Protein AF-A0AAD9B2C0-F1 (afdb_monomer)

Mean predicted aligned error: 10.92 Å

Radius of gyration: 16.14 Å; Cα contacts (8 Å, |Δi|>4): 119; chains: 1; bounding box: 35×48×35 Å

InterPro domains:
  IPR019333 Integrator complex subunit 3, N-terminal [PF10189] (59-115)
  IPR045334 Integrator complex subunit 3 [PTHR13587] (10-115)

Organism: Dissostichus eleginoides (NCBI:txid100907)

pLDDT: mean 71.98, std 19.58, range [27.31, 96.25]

Nearest PDB structures (foldseek):
  4owx-assembly1_A  TM=7.710E-01  e=1.951E-11  Homo sapiens

Sequence (148 aa):
MEAKEGKKGRLLLGSQLDAKDELEERLERCVGIVQALTNGLSEREANDALTANVCKGQQQHEEVCLGLFSLLLTEPAQAQRCYRDLTLLSRDGMSIILLKINQILMEKFLKLQTPPNPAGVAGEGAGGDISSKNLWLSENVLEILLDQ

Solvent-accessible surface area (backbone atoms only — not comparable to full-atom values): 8804 Å² total; per-residue (Å²): 134,84,79,78,81,69,86,75,64,81,59,44,65,73,57,101,82,53,77,81,52,68,65,57,58,50,33,54,52,16,33,52,52,45,44,72,57,32,67,96,48,53,76,65,56,22,49,52,43,49,55,59,44,38,71,74,37,71,67,45,33,51,37,43,49,44,6,32,50,44,40,37,74,65,35,74,93,46,18,70,59,28,49,55,53,40,68,72,66,47,84,66,81,48,49,72,57,54,54,48,51,51,48,39,60,74,76,38,53,91,36,47,49,59,77,83,62,91,69,86,67,92,70,82,76,99,68,73,52,70,65,59,44,48,48,54,47,42,61,66,47,42,60,68,66,69,76,113

Structure (mmCIF, N/CA/C/O backbone):
data_AF-A0AAD9B2C0-F1
#
_entry.id   AF-A0AAD9B2C0-F1
#
loop_
_atom_site.group_PDB
_atom_site.id
_atom_site.type_symbol
_atom_site.label_atom_id
_atom_site.label_alt_id
_atom_site.label_comp_id
_atom_site.label_asym_id
_atom_site.label_entity_id
_atom_site.label_seq_id
_atom_site.pdbx_PDB_ins_code
_atom_site.Cartn_x
_atom_site.Cartn_y
_atom_site.Cartn_z
_atom_site.occupancy
_atom_site.B_iso_or_equiv
_atom_site.auth_seq_id
_atom_site.auth_comp_id
_atom_site.auth_asym_id
_atom_site.auth_atom_id
_atom_site.pdbx_PDB_model_num
ATOM 1 N N . MET A 1 1 ? -8.082 -36.362 9.860 1.00 31.03 1 MET A N 1
ATOM 2 C CA . MET A 1 1 ? -7.141 -35.250 10.106 1.00 31.03 1 MET A CA 1
ATOM 3 C C . MET A 1 1 ? -7.316 -34.288 8.949 1.00 31.03 1 MET A C 1
ATOM 5 O O . MET A 1 1 ? -6.814 -34.557 7.869 1.00 31.03 1 MET A O 1
ATOM 9 N N . GLU A 1 2 ? -8.146 -33.265 9.126 1.00 27.31 2 GLU A N 1
ATOM 10 C CA . GLU A 1 2 ? -8.367 -32.237 8.104 1.00 27.31 2 GLU A CA 1
ATOM 11 C C . GLU A 1 2 ? -7.162 -31.292 8.110 1.00 27.31 2 GLU A C 1
ATOM 13 O O . GLU A 1 2 ? -6.868 -30.648 9.120 1.00 27.31 2 GLU A O 1
ATOM 18 N N . ALA A 1 3 ? -6.417 -31.265 7.006 1.00 30.45 3 ALA A N 1
ATOM 19 C CA . ALA A 1 3 ? -5.362 -30.287 6.797 1.00 30.45 3 ALA A CA 1
ATOM 20 C C . ALA A 1 3 ? -6.026 -28.918 6.610 1.00 30.45 3 ALA A C 1
ATOM 22 O O . ALA A 1 3 ? -6.771 -28.709 5.656 1.00 30.45 3 ALA A O 1
ATOM 23 N N . LYS A 1 4 ? -5.787 -27.992 7.545 1.00 29.84 4 LYS A N 1
ATOM 24 C CA . LYS A 1 4 ? -6.166 -26.586 7.379 1.00 29.84 4 LYS A CA 1
ATOM 25 C C . LYS A 1 4 ? -5.432 -26.046 6.152 1.00 29.84 4 LYS A C 1
ATOM 27 O O . LYS A 1 4 ? -4.217 -25.881 6.213 1.00 29.84 4 LYS A O 1
ATOM 32 N N . GLU A 1 5 ? -6.159 -25.766 5.072 1.00 34.19 5 GLU A N 1
ATOM 33 C CA . GLU A 1 5 ? -5.654 -24.966 3.955 1.00 34.19 5 GLU A CA 1
ATOM 34 C C . GLU A 1 5 ? -5.125 -23.639 4.513 1.00 34.19 5 GLU A C 1
ATOM 36 O O . GLU A 1 5 ? -5.879 -22.768 4.958 1.00 34.19 5 GLU A O 1
ATOM 41 N N . GLY A 1 6 ? -3.800 -2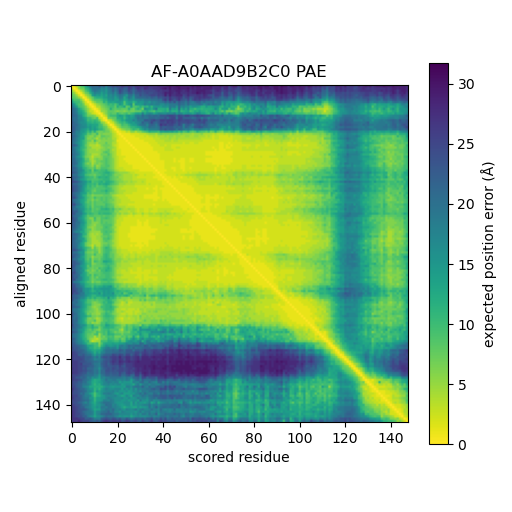3.505 4.569 1.00 39.12 6 GLY A N 1
ATOM 42 C CA . GLY A 1 6 ? -3.161 -22.231 4.854 1.00 39.12 6 GLY A CA 1
ATOM 43 C C . GLY A 1 6 ? -3.528 -21.258 3.741 1.00 39.12 6 GLY A C 1
ATOM 44 O O . GLY A 1 6 ? -3.402 -21.605 2.568 1.00 39.12 6 GLY A O 1
ATOM 45 N N . LYS A 1 7 ? -4.000 -20.056 4.101 1.00 44.72 7 LYS A N 1
ATOM 46 C CA . LYS A 1 7 ? -4.209 -18.959 3.144 1.00 44.72 7 LYS A CA 1
ATOM 47 C C . LYS A 1 7 ? -2.972 -18.849 2.252 1.00 44.72 7 LYS A C 1
ATOM 49 O O . LYS A 1 7 ? -1.890 -18.540 2.745 1.00 44.72 7 LYS A O 1
ATOM 54 N N . LYS A 1 8 ? -3.145 -19.150 0.966 1.00 55.53 8 LYS A N 1
ATOM 55 C CA . LYS A 1 8 ? -2.116 -18.967 -0.051 1.00 55.53 8 LYS A CA 1
ATOM 56 C C . LYS A 1 8 ? -1.912 -17.463 -0.220 1.00 55.53 8 LYS A C 1
ATOM 58 O O . LYS A 1 8 ? -2.885 -16.760 -0.500 1.00 55.53 8 LYS A O 1
ATOM 63 N N . GLY A 1 9 ? -0.686 -16.996 -0.003 1.00 57.78 9 GLY A N 1
ATOM 64 C CA . GLY A 1 9 ? -0.322 -15.595 -0.192 1.00 57.78 9 GLY A CA 1
ATOM 65 C C . GLY A 1 9 ? -0.594 -15.131 -1.622 1.00 57.78 9 GLY A C 1
ATOM 66 O O . GLY A 1 9 ? -0.685 -15.956 -2.536 1.00 57.78 9 GLY A O 1
ATOM 67 N N . ARG A 1 10 ? -0.808 -13.827 -1.823 1.00 66.94 10 ARG A N 1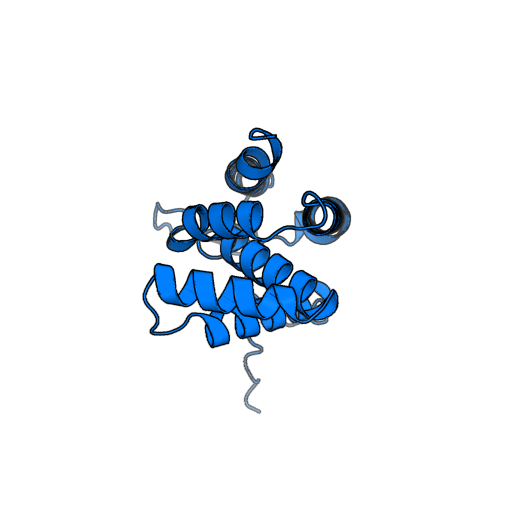
ATOM 68 C CA . ARG A 1 10 ? -1.117 -13.257 -3.153 1.00 66.94 10 ARG A CA 1
ATOM 69 C C . ARG A 1 10 ? 0.122 -12.819 -3.929 1.00 66.94 10 ARG A C 1
ATOM 71 O O . ARG A 1 10 ? 0.045 -12.696 -5.145 1.00 66.94 10 ARG A O 1
ATOM 78 N N . LEU A 1 11 ? 1.243 -12.582 -3.246 1.00 61.66 11 LEU A N 1
ATOM 79 C CA . LEU A 1 11 ? 2.436 -11.992 -3.854 1.00 61.66 11 LEU A CA 1
ATOM 80 C C . LEU A 1 11 ? 3.504 -13.049 -4.159 1.00 61.66 11 LEU A C 1
ATOM 82 O O . LEU A 1 11 ? 4.173 -12.972 -5.190 1.00 61.66 11 LEU A O 1
ATOM 86 N N . LEU A 1 12 ? 3.653 -14.056 -3.295 1.00 64.81 12 LEU A N 1
ATOM 87 C CA . LEU A 1 12 ? 4.668 -15.100 -3.399 1.00 64.81 12 LEU A CA 1
ATOM 88 C C . LEU A 1 12 ? 4.046 -16.481 -3.657 1.00 64.81 12 LEU A C 1
ATOM 90 O O . LEU A 1 12 ? 2.995 -16.853 -3.139 1.00 64.81 12 LEU A O 1
ATOM 94 N N . LEU A 1 13 ? 4.708 -17.274 -4.494 1.00 62.31 13 LEU A N 1
ATOM 95 C CA . LEU A 1 13 ? 4.490 -18.703 -4.657 1.00 62.31 13 LEU A CA 1
ATOM 96 C C . LEU A 1 13 ? 4.975 -19.394 -3.380 1.00 62.31 13 LEU A C 1
ATOM 98 O O . LEU A 1 13 ? 6.174 -19.599 -3.194 1.00 62.31 13 LEU A O 1
ATOM 102 N N . GLY A 1 14 ? 4.040 -19.748 -2.504 1.00 53.47 14 GLY A N 1
ATOM 103 C CA . GLY A 1 14 ? 4.298 -20.643 -1.380 1.00 53.47 14 GLY A CA 1
ATOM 104 C C . GLY A 1 14 ? 3.967 -22.089 -1.743 1.00 53.47 14 GLY A C 1
ATOM 105 O O . GLY A 1 14 ? 2.880 -22.368 -2.259 1.00 53.47 14 GLY A O 1
ATOM 106 N N . SER A 1 15 ? 4.877 -23.023 -1.459 1.00 45.88 15 SER A N 1
ATOM 107 C CA . SER A 1 15 ? 4.506 -24.429 -1.278 1.00 45.88 15 SER A CA 1
ATOM 108 C C . SER A 1 15 ? 3.935 -24.620 0.135 1.00 45.88 15 SER A C 1
ATOM 110 O O . SER A 1 15 ? 4.253 -23.846 1.035 1.00 45.88 15 SER A O 1
ATOM 112 N N . GLN A 1 16 ? 3.120 -25.655 0.384 1.00 45.66 16 GLN A N 1
ATOM 113 C CA . GLN A 1 16 ? 2.610 -25.940 1.744 1.00 45.66 16 GLN A CA 1
ATOM 114 C C . GLN A 1 16 ? 3.729 -26.237 2.775 1.00 45.66 16 GLN A C 1
ATOM 116 O O . GLN A 1 16 ? 3.447 -26.356 3.964 1.00 45.66 16 GLN A O 1
ATOM 121 N N . LEU A 1 17 ? 4.983 -26.369 2.318 1.00 42.94 17 LEU A N 1
ATOM 122 C CA . LEU A 1 17 ? 6.186 -26.644 3.106 1.00 42.94 17 LEU A CA 1
ATOM 123 C C . LEU A 1 17 ? 7.071 -25.406 3.338 1.00 42.94 17 LEU A C 1
ATOM 125 O O . LEU A 1 17 ? 7.997 -25.483 4.143 1.00 42.94 17 LEU A O 1
ATOM 129 N N . ASP A 1 18 ? 6.823 -24.282 2.659 1.00 54.06 18 ASP A N 1
ATOM 130 C CA . ASP A 1 18 ? 7.577 -23.052 2.902 1.00 54.06 18 ASP A CA 1
ATOM 131 C C . ASP A 1 18 ? 7.133 -22.423 4.233 1.00 54.06 18 ASP A C 1
ATOM 133 O O . ASP A 1 18 ? 5.939 -22.268 4.501 1.00 54.06 18 ASP A O 1
ATOM 137 N N . ALA A 1 19 ? 8.096 -22.025 5.072 1.00 54.66 19 ALA A N 1
ATOM 138 C CA . ALA A 1 19 ? 7.806 -21.136 6.192 1.00 54.66 19 ALA A CA 1
ATOM 139 C C . ALA A 1 19 ? 7.133 -19.869 5.645 1.00 54.66 19 ALA A C 1
ATOM 141 O O . ALA A 1 19 ? 7.597 -19.311 4.646 1.00 54.66 19 ALA A O 1
ATOM 142 N N . LYS A 1 20 ? 6.036 -19.437 6.277 1.00 61.38 20 LYS A N 1
ATOM 143 C CA . LYS A 1 20 ? 5.334 -18.221 5.862 1.00 61.38 20 LYS A CA 1
ATOM 144 C C . LYS A 1 20 ? 6.308 -17.050 5.815 1.00 61.38 20 LYS A C 1
ATOM 146 O O . LYS A 1 20 ? 7.058 -16.817 6.761 1.00 61.38 20 LYS A O 1
ATOM 151 N N . ASP A 1 21 ? 6.300 -16.349 4.691 1.00 76.06 21 ASP A N 1
ATOM 152 C CA . ASP A 1 21 ? 7.237 -15.273 4.434 1.00 76.06 21 ASP A CA 1
ATOM 153 C C . ASP A 1 21 ? 6.857 -14.045 5.270 1.00 76.06 21 ASP A C 1
ATOM 155 O O . ASP A 1 21 ? 5.771 -13.489 5.110 1.00 76.06 21 ASP A O 1
ATOM 159 N N . GLU A 1 22 ? 7.742 -13.622 6.177 1.00 80.50 22 GLU A N 1
ATOM 160 C CA . GLU A 1 22 ? 7.492 -12.485 7.073 1.00 80.50 22 GLU A CA 1
ATOM 161 C C . GLU A 1 22 ? 7.176 -11.203 6.291 1.00 80.50 22 GLU A C 1
ATOM 163 O O . GLU A 1 22 ? 6.355 -10.384 6.722 1.00 80.50 22 GLU A O 1
ATOM 168 N N . LEU A 1 23 ? 7.787 -11.039 5.110 1.00 79.38 23 LEU A N 1
ATOM 169 C CA . LEU A 1 23 ? 7.502 -9.901 4.258 1.00 79.38 23 LEU A CA 1
ATOM 170 C C . LEU A 1 23 ? 6.084 -9.979 3.684 1.00 79.38 23 LEU A C 1
ATOM 172 O O . LEU A 1 23 ? 5.367 -8.978 3.701 1.00 79.38 23 LEU A O 1
ATOM 176 N N . GLU A 1 24 ? 5.667 -11.149 3.208 1.00 80.06 24 GLU A N 1
ATOM 177 C CA . GLU A 1 24 ? 4.318 -11.342 2.676 1.00 80.06 24 GLU A CA 1
ATOM 178 C C . GLU A 1 24 ? 3.254 -11.130 3.758 1.00 80.06 24 GLU A C 1
ATOM 180 O O . GLU A 1 24 ? 2.326 -10.353 3.548 1.00 80.06 24 GLU A O 1
ATOM 185 N N . GLU A 1 25 ? 3.427 -11.702 4.954 1.00 85.06 25 GLU A N 1
ATOM 186 C CA . GLU A 1 25 ? 2.494 -11.484 6.068 1.00 85.06 25 GLU A CA 1
ATOM 187 C C . GLU A 1 25 ? 2.408 -10.008 6.472 1.00 85.06 25 GLU A C 1
ATOM 189 O O . GLU A 1 25 ? 1.348 -9.504 6.862 1.00 85.06 25 GLU A O 1
ATOM 194 N N . ARG A 1 26 ? 3.528 -9.284 6.400 1.00 87.75 26 ARG A N 1
ATOM 195 C CA . ARG A 1 26 ? 3.542 -7.846 6.655 1.00 87.75 26 ARG A CA 1
ATOM 196 C C . ARG A 1 26 ? 2.768 -7.081 5.584 1.00 87.75 26 ARG A C 1
ATOM 198 O O . ARG A 1 26 ? 1.972 -6.213 5.940 1.00 87.75 26 ARG A O 1
ATOM 205 N N . LEU A 1 27 ? 2.971 -7.398 4.307 1.00 85.44 27 LEU A N 1
ATOM 206 C CA . LEU A 1 27 ? 2.259 -6.759 3.199 1.00 85.44 27 LEU A CA 1
ATOM 207 C C . LEU A 1 27 ? 0.757 -7.061 3.249 1.00 85.44 27 LEU A C 1
ATOM 209 O O . LEU A 1 27 ? -0.041 -6.139 3.116 1.00 85.44 27 LEU A O 1
ATOM 213 N N . GLU A 1 28 ? 0.353 -8.300 3.540 1.00 87.44 28 GLU A N 1
ATOM 214 C CA . GLU A 1 28 ? -1.060 -8.668 3.715 1.00 87.44 28 GLU A CA 1
ATOM 215 C C . GLU A 1 28 ? -1.728 -7.894 4.857 1.00 87.44 28 GLU A C 1
ATOM 217 O O . GLU A 1 28 ? -2.855 -7.414 4.710 1.00 87.44 28 GLU A O 1
ATOM 222 N N . ARG A 1 29 ? -1.029 -7.710 5.985 1.00 92.88 29 ARG A N 1
ATOM 223 C CA . ARG A 1 29 ? -1.525 -6.862 7.081 1.00 92.88 29 ARG A CA 1
ATOM 224 C C . ARG A 1 29 ? -1.719 -5.414 6.635 1.00 92.88 29 ARG A C 1
ATOM 226 O O . ARG A 1 29 ? -2.750 -4.824 6.948 1.00 92.88 29 ARG A O 1
ATOM 233 N N . CYS A 1 30 ? -0.769 -4.860 5.883 1.00 94.12 30 CYS A N 1
ATOM 234 C CA . CYS A 1 30 ? -0.857 -3.492 5.366 1.00 94.12 30 CYS A CA 1
ATOM 235 C C . CYS A 1 30 ? -2.019 -3.330 4.369 1.00 94.12 30 CYS A C 1
ATOM 237 O O . CYS A 1 30 ? -2.755 -2.346 4.435 1.00 94.12 30 CYS A O 1
ATOM 239 N N . VAL A 1 31 ? -2.260 -4.326 3.508 1.00 92.31 31 VAL A N 1
ATOM 240 C CA . VAL A 1 31 ? -3.448 -4.366 2.636 1.00 92.31 31 VAL A CA 1
ATOM 241 C C . VAL A 1 31 ? -4.731 -4.356 3.461 1.00 92.31 31 VAL A C 1
ATOM 243 O O . VAL A 1 31 ? -5.640 -3.587 3.159 1.00 92.31 31 VAL A O 1
ATOM 246 N N . GLY A 1 32 ? -4.797 -5.156 4.531 1.00 93.31 32 GLY A N 1
ATOM 247 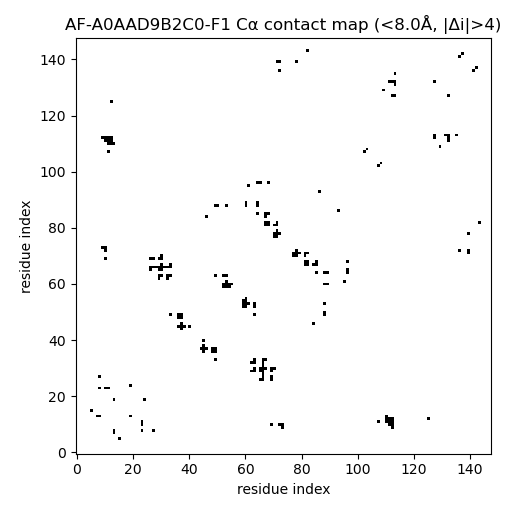C CA . GLY A 1 32 ? -5.947 -5.174 5.436 1.00 93.31 32 GLY A CA 1
ATOM 248 C C . GLY A 1 32 ? -6.247 -3.803 6.051 1.00 93.31 32 GLY A C 1
ATOM 249 O O . GLY A 1 32 ? -7.411 -3.421 6.148 1.00 93.31 32 GLY A O 1
ATOM 250 N N . ILE A 1 33 ? -5.211 -3.033 6.401 1.00 95.94 33 ILE A N 1
ATOM 251 C CA . ILE A 1 33 ? -5.352 -1.658 6.904 1.00 95.94 33 ILE A CA 1
ATOM 252 C C . ILE A 1 33 ? -5.930 -0.739 5.821 1.00 95.94 33 ILE A C 1
ATOM 254 O O . ILE A 1 33 ? -6.908 -0.036 6.072 1.00 95.94 33 ILE A O 1
ATOM 258 N N . VAL A 1 34 ? -5.371 -0.762 4.608 1.00 95.75 34 VAL A N 1
ATOM 259 C CA . VAL A 1 34 ? -5.851 0.078 3.496 1.00 95.75 34 VAL A CA 1
ATOM 260 C C . VAL A 1 34 ? -7.293 -0.270 3.120 1.00 95.75 34 VAL A C 1
ATOM 262 O O . VAL A 1 34 ? -8.117 0.625 2.946 1.00 95.75 34 VAL A O 1
ATOM 265 N N . GLN A 1 35 ? -7.644 -1.554 3.060 1.00 94.25 35 GLN A N 1
ATOM 266 C CA . GLN A 1 35 ? -9.016 -1.993 2.797 1.00 94.25 35 GLN A CA 1
ATOM 267 C C . GLN A 1 35 ? -9.973 -1.562 3.913 1.00 94.25 35 GLN A C 1
ATOM 269 O O . GLN A 1 35 ? -11.064 -1.081 3.626 1.00 94.25 35 GLN A O 1
ATOM 274 N N . ALA A 1 36 ? -9.567 -1.653 5.182 1.00 95.81 36 ALA A N 1
ATOM 275 C CA . ALA A 1 36 ? -10.386 -1.182 6.299 1.00 95.81 36 ALA A CA 1
ATOM 276 C C . ALA A 1 36 ? -10.662 0.332 6.241 1.00 95.81 36 ALA A C 1
ATOM 278 O O . ALA A 1 36 ? -11.728 0.771 6.663 1.00 95.81 36 ALA A O 1
ATOM 279 N N . LEU A 1 37 ? -9.726 1.120 5.702 1.00 95.25 37 LEU A N 1
ATOM 280 C CA . LEU A 1 37 ? -9.878 2.568 5.536 1.00 95.25 37 LEU A CA 1
ATOM 281 C C . LEU A 1 37 ? -10.705 2.968 4.310 1.00 95.25 37 LEU A C 1
ATOM 283 O O . LEU A 1 37 ? -11.169 4.100 4.258 1.00 95.25 37 LEU A O 1
ATOM 287 N N . THR A 1 38 ? -10.851 2.089 3.316 1.00 94.75 38 THR A N 1
ATOM 288 C CA . THR A 1 38 ? -11.377 2.465 1.990 1.00 94.75 38 THR A CA 1
ATOM 289 C C . THR A 1 38 ? -12.614 1.682 1.553 1.00 94.75 38 THR A C 1
ATOM 291 O O . THR A 1 38 ? -13.322 2.122 0.649 1.00 94.75 38 THR A O 1
ATOM 294 N N . ASN A 1 39 ? -12.916 0.545 2.186 1.00 93.38 39 ASN A N 1
ATOM 295 C CA . ASN A 1 39 ? -14.047 -0.300 1.813 1.00 93.38 39 ASN A CA 1
ATOM 296 C C . ASN A 1 39 ? -15.386 0.430 1.968 1.00 93.38 39 ASN A C 1
ATOM 298 O O . ASN A 1 39 ? -15.715 0.943 3.035 1.00 93.38 39 ASN A O 1
ATOM 302 N N . GLY A 1 40 ? -16.190 0.404 0.903 1.00 91.44 40 GLY A N 1
ATOM 303 C CA . GLY A 1 40 ? -17.527 1.004 0.884 1.00 91.44 40 GLY A CA 1
ATOM 304 C C . GLY A 1 40 ? -17.541 2.531 0.786 1.00 91.44 40 GLY A C 1
ATOM 305 O O . GLY A 1 40 ? -18.622 3.113 0.804 1.00 91.44 40 GLY A O 1
ATOM 306 N N . LEU A 1 41 ? -16.374 3.167 0.663 1.00 94.12 41 LEU A N 1
ATOM 30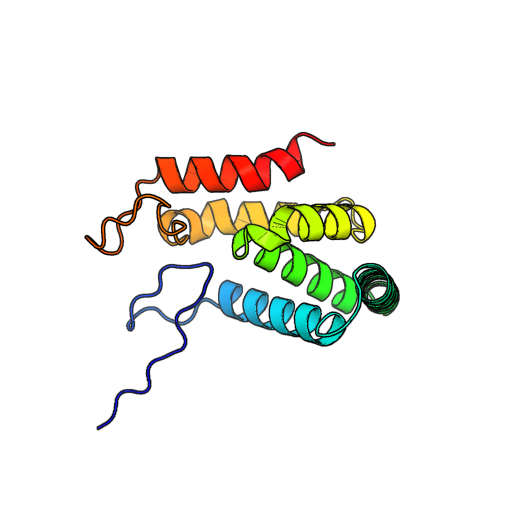7 C CA . LEU A 1 41 ? -16.246 4.605 0.464 1.00 94.12 41 LEU A CA 1
ATOM 308 C C . LEU A 1 41 ? -16.166 4.951 -1.023 1.00 94.12 41 LEU A C 1
ATOM 310 O O . LEU A 1 41 ? -15.699 4.158 -1.845 1.00 94.12 41 LEU A O 1
ATOM 314 N N . SER A 1 42 ? -16.579 6.169 -1.369 1.00 93.50 42 SER A N 1
ATOM 315 C CA . SER A 1 42 ? -16.250 6.744 -2.672 1.00 93.50 42 SER A CA 1
ATOM 316 C C . SER A 1 42 ? -14.741 6.981 -2.804 1.00 93.50 42 SER A C 1
ATOM 318 O O . SER A 1 42 ? -14.009 7.040 -1.816 1.00 93.50 42 SER A O 1
ATOM 320 N N . GLU A 1 43 ? -14.258 7.170 -4.034 1.00 86.81 43 GLU A N 1
ATOM 321 C CA . GLU A 1 43 ? -12.837 7.432 -4.297 1.00 86.81 43 GLU A CA 1
ATOM 322 C C . GLU A 1 43 ? -12.307 8.636 -3.504 1.00 86.81 43 GLU A C 1
ATOM 324 O O . GLU A 1 43 ? -11.208 8.582 -2.950 1.00 86.81 43 GLU A O 1
ATOM 329 N N . ARG A 1 44 ? -13.118 9.695 -3.408 1.00 90.00 44 ARG A N 1
ATOM 330 C CA . ARG A 1 44 ? -12.775 10.906 -2.665 1.00 90.00 44 ARG A CA 1
ATOM 331 C C . ARG A 1 44 ? -12.697 10.645 -1.164 1.00 90.00 44 ARG A C 1
ATOM 333 O O . ARG A 1 44 ? -11.696 10.983 -0.549 1.00 90.00 44 ARG A O 1
ATOM 340 N N . GLU A 1 45 ? -13.716 10.012 -0.589 1.00 94.81 45 GLU A N 1
ATOM 341 C CA . GLU A 1 45 ? -13.748 9.701 0.848 1.00 94.81 45 GLU A CA 1
ATOM 342 C C . GLU A 1 45 ? -12.615 8.753 1.248 1.00 94.81 45 GLU A C 1
ATOM 344 O O . GLU A 1 45 ? -11.996 8.925 2.294 1.00 94.81 45 GLU A O 1
ATOM 349 N N . ALA A 1 46 ? -12.306 7.777 0.394 1.00 93.25 46 ALA A N 1
ATOM 350 C CA . ALA A 1 46 ? -11.183 6.878 0.590 1.00 93.25 46 ALA A CA 1
ATOM 351 C C . ALA A 1 46 ? -9.841 7.629 0.566 1.00 93.25 46 ALA A C 1
ATOM 353 O O . ALA A 1 46 ? -8.987 7.374 1.412 1.00 93.25 46 ALA A O 1
ATOM 354 N N . ASN A 1 47 ? -9.653 8.569 -0.367 1.00 91.44 47 ASN A N 1
ATOM 355 C CA . ASN A 1 47 ? -8.445 9.392 -0.426 1.00 91.44 47 ASN A CA 1
ATOM 356 C C . ASN A 1 47 ? -8.315 10.309 0.805 1.00 91.44 47 ASN A C 1
ATOM 358 O O . ASN A 1 47 ? -7.244 10.365 1.416 1.00 91.44 47 ASN A O 1
ATOM 362 N N . ASP A 1 48 ? -9.410 10.943 1.232 1.00 94.50 48 ASP A N 1
ATOM 363 C CA . ASP A 1 48 ? -9.452 11.769 2.444 1.00 94.50 48 ASP A CA 1
ATOM 364 C C . ASP A 1 48 ? -9.117 10.932 3.696 1.00 94.50 48 ASP A C 1
ATOM 366 O O . ASP A 1 48 ? -8.314 11.348 4.536 1.00 94.50 48 ASP A O 1
ATOM 370 N N . ALA A 1 49 ? -9.663 9.714 3.803 1.00 96.25 49 ALA A N 1
ATOM 371 C CA . ALA A 1 49 ? -9.393 8.792 4.906 1.00 96.25 49 ALA A CA 1
ATOM 372 C C . ALA A 1 49 ? -7.927 8.328 4.945 1.00 96.25 49 ALA A C 1
ATOM 374 O O . ALA A 1 49 ? -7.312 8.308 6.017 1.00 96.25 49 ALA A O 1
ATOM 375 N N . LEU A 1 50 ? -7.344 7.988 3.790 1.00 95.19 50 LEU A N 1
ATOM 376 C CA . LEU A 1 50 ? -5.931 7.615 3.687 1.00 95.19 50 LEU A CA 1
ATOM 377 C C . LEU A 1 50 ? -5.026 8.796 4.054 1.00 95.19 50 LEU A C 1
ATOM 379 O O . LEU A 1 50 ? -4.130 8.636 4.885 1.00 95.19 50 LEU A O 1
ATOM 383 N N . THR A 1 51 ? -5.312 9.988 3.524 1.00 93.69 51 THR A N 1
ATOM 384 C CA . THR A 1 51 ? -4.588 11.231 3.833 1.00 93.69 51 THR A CA 1
ATOM 385 C C . THR A 1 51 ? -4.623 11.537 5.329 1.00 93.69 51 THR A C 1
ATOM 387 O O . THR A 1 51 ? -3.590 11.795 5.952 1.00 93.69 51 THR A O 1
ATOM 390 N N . ALA A 1 52 ? -5.800 11.443 5.949 1.00 95.56 52 ALA A N 1
ATOM 391 C CA . ALA A 1 52 ? -5.947 11.633 7.385 1.00 95.56 52 ALA A CA 1
ATOM 392 C C . ALA A 1 52 ? -5.159 10.586 8.190 1.00 95.56 52 ALA A C 1
ATOM 394 O O . ALA A 1 52 ? -4.608 10.905 9.246 1.00 95.56 52 ALA A O 1
ATOM 395 N N . ASN A 1 53 ? -5.077 9.340 7.711 1.00 95.50 53 ASN A N 1
ATOM 396 C CA . ASN A 1 53 ? -4.352 8.284 8.408 1.00 95.50 53 ASN A CA 1
ATOM 397 C C . ASN A 1 53 ? -2.831 8.466 8.338 1.00 95.50 53 ASN A C 1
ATOM 399 O O . ASN A 1 53 ? -2.171 8.350 9.370 1.00 95.50 53 ASN A O 1
ATOM 403 N N . VAL A 1 54 ? -2.275 8.826 7.175 1.00 93.81 54 VAL A N 1
ATOM 404 C CA . VAL A 1 54 ? -0.826 9.072 7.035 1.00 93.81 54 VAL A CA 1
ATOM 405 C C . VAL A 1 54 ? -0.350 10.280 7.849 1.00 93.81 54 VAL A C 1
ATOM 407 O O . VAL A 1 54 ? 0.821 10.368 8.209 1.00 93.81 54 VAL A O 1
ATOM 410 N N . CYS A 1 55 ? -1.250 11.205 8.203 1.00 93.19 55 CYS A N 1
ATOM 411 C CA . CYS A 1 55 ? -0.953 12.317 9.108 1.00 93.19 55 CYS A CA 1
ATOM 412 C C . CYS A 1 55 ? -0.707 11.899 10.565 1.00 93.19 55 CYS A C 1
ATOM 414 O O . CYS A 1 55 ? -0.154 12.701 11.314 1.00 93.19 55 CYS A O 1
ATOM 416 N N . LYS A 1 56 ? -1.101 10.689 10.985 1.00 94.69 56 LYS A N 1
ATOM 417 C CA . LYS A 1 56 ? -1.030 10.268 12.397 1.00 94.69 56 LYS A CA 1
ATOM 418 C C . LYS A 1 56 ? 0.381 9.916 12.871 1.00 94.69 56 LYS A C 1
ATOM 420 O O . LYS A 1 56 ? 0.624 9.937 14.074 1.00 94.69 56 LYS A O 1
ATOM 425 N N . GLY A 1 57 ? 1.302 9.621 11.955 1.00 92.75 57 GLY A N 1
ATOM 426 C CA . GLY A 1 57 ? 2.683 9.295 12.297 1.00 92.75 57 GLY A CA 1
ATOM 427 C C . GLY A 1 57 ? 3.391 8.468 11.231 1.00 92.75 57 GLY A C 1
ATOM 428 O O . GLY A 1 57 ? 2.783 8.007 10.264 1.00 92.75 57 GLY A O 1
ATOM 429 N N . GLN A 1 58 ? 4.695 8.265 11.435 1.00 91.44 58 GLN A N 1
ATOM 430 C CA . GLN A 1 58 ? 5.555 7.544 10.493 1.00 91.44 58 GLN A CA 1
ATOM 431 C C . GLN A 1 58 ? 5.114 6.089 10.293 1.00 91.44 58 GLN A C 1
ATOM 433 O O . GLN A 1 58 ? 5.134 5.590 9.174 1.00 91.44 58 GLN A O 1
ATOM 438 N N . GLN A 1 59 ? 4.662 5.423 11.359 1.00 93.62 59 GLN A N 1
ATOM 439 C CA . GLN A 1 59 ? 4.178 4.047 11.270 1.00 93.62 59 GLN A CA 1
ATOM 440 C C . GLN A 1 59 ? 2.934 3.944 10.375 1.00 93.62 59 GLN A C 1
ATOM 442 O O . GLN A 1 59 ? 2.861 3.067 9.522 1.00 93.62 59 GLN A O 1
ATOM 447 N N . GLN A 1 60 ? 1.967 4.852 10.537 1.00 94.62 60 GLN A N 1
ATOM 448 C CA . GLN A 1 60 ? 0.741 4.843 9.734 1.00 94.62 60 GLN A CA 1
ATOM 449 C C . GLN A 1 60 ? 1.023 5.207 8.277 1.00 94.62 60 GLN A C 1
ATOM 451 O O . GLN A 1 60 ? 0.391 4.662 7.373 1.00 94.62 60 GLN A O 1
ATOM 456 N N . HIS A 1 61 ? 1.975 6.116 8.049 1.00 93.88 61 HIS A N 1
ATOM 457 C CA . HIS A 1 61 ? 2.476 6.432 6.715 1.00 93.88 61 HIS A CA 1
ATOM 458 C C . HIS A 1 61 ? 3.063 5.190 6.031 1.00 93.88 61 HIS A C 1
ATOM 460 O O . HIS A 1 61 ? 2.637 4.850 4.927 1.00 93.88 61 HIS A O 1
ATOM 466 N N . GLU A 1 62 ? 3.952 4.466 6.713 1.00 92.81 62 GLU A N 1
ATOM 467 C CA . GLU A 1 62 ? 4.564 3.234 6.211 1.00 92.81 62 GLU A CA 1
ATOM 468 C C . GLU A 1 62 ? 3.525 2.136 5.930 1.00 92.81 62 GLU A C 1
ATOM 470 O O . GLU A 1 62 ? 3.534 1.545 4.852 1.00 92.81 62 GLU A O 1
ATOM 475 N N . GLU A 1 63 ? 2.597 1.886 6.856 1.00 94.69 63 GLU A N 1
ATOM 476 C CA . GLU A 1 63 ? 1.539 0.878 6.697 1.00 94.69 63 GLU A CA 1
ATOM 477 C C . GLU A 1 63 ? 0.641 1.168 5.483 1.00 94.69 63 GLU A C 1
ATOM 479 O O . GLU A 1 63 ? 0.330 0.259 4.711 1.00 94.69 63 GLU A O 1
ATOM 484 N N . VAL A 1 64 ? 0.256 2.431 5.271 1.00 95.12 64 VAL A N 1
ATOM 485 C CA . VAL A 1 64 ? -0.560 2.828 4.113 1.00 95.12 64 VAL A CA 1
ATOM 486 C C . VAL A 1 64 ? 0.229 2.685 2.813 1.00 95.12 64 VAL A C 1
ATOM 488 O O . VAL A 1 64 ? -0.283 2.097 1.860 1.00 95.12 64 VAL A O 1
ATOM 491 N N . CYS A 1 65 ? 1.477 3.160 2.769 1.00 92.75 65 CYS A N 1
ATOM 492 C CA . CYS A 1 65 ? 2.305 3.077 1.565 1.00 92.75 65 CYS A CA 1
ATOM 493 C C . CYS A 1 65 ? 2.577 1.620 1.165 1.00 92.75 65 CYS A C 1
ATOM 495 O O . CYS A 1 65 ? 2.416 1.256 0.002 1.00 92.75 65 CYS A O 1
ATOM 497 N N . LEU A 1 66 ? 2.917 0.754 2.125 1.00 91.25 66 LEU A N 1
ATOM 498 C CA . LEU A 1 66 ? 3.133 -0.672 1.868 1.00 91.25 66 LEU A CA 1
ATOM 499 C C . LEU A 1 66 ? 1.846 -1.395 1.448 1.00 91.25 66 LEU A C 1
ATOM 501 O O . LEU A 1 66 ? 1.897 -2.301 0.617 1.00 91.25 66 LEU A O 1
ATOM 505 N N . GLY A 1 67 ? 0.693 -1.001 1.993 1.00 91.81 67 GLY A N 1
ATOM 506 C CA . GLY A 1 67 ? -0.601 -1.566 1.611 1.00 91.81 67 GLY A CA 1
ATOM 507 C C . GLY A 1 67 ? -0.999 -1.194 0.183 1.00 91.81 67 GLY A C 1
ATOM 508 O O . GLY A 1 67 ? -1.383 -2.070 -0.590 1.00 91.81 67 GLY A O 1
ATOM 509 N N . LEU A 1 68 ? -0.842 0.081 -0.189 1.00 89.69 68 LEU A N 1
ATOM 510 C CA . LEU A 1 68 ? -1.077 0.564 -1.553 1.00 89.69 68 LEU A CA 1
ATOM 511 C C . LEU A 1 68 ? -0.113 -0.080 -2.551 1.00 89.69 68 LEU A C 1
ATOM 513 O O . LEU A 1 68 ? -0.546 -0.508 -3.615 1.00 89.69 68 LEU A O 1
ATOM 517 N N . PHE A 1 69 ? 1.162 -0.220 -2.189 1.00 86.62 69 PHE A N 1
ATOM 518 C CA . PHE A 1 69 ? 2.155 -0.925 -2.998 1.00 86.62 69 PHE A CA 1
ATOM 519 C C . PHE A 1 69 ? 1.809 -2.406 -3.193 1.00 86.62 69 PHE A C 1
ATOM 521 O O . PHE A 1 69 ? 1.900 -2.930 -4.296 1.00 86.62 69 PHE A O 1
ATOM 528 N N . SER A 1 70 ? 1.357 -3.093 -2.146 1.00 85.25 70 SER A N 1
ATOM 529 C CA . SER A 1 70 ? 0.933 -4.489 -2.265 1.00 85.25 70 SER A CA 1
ATOM 530 C C . SER A 1 70 ? -0.306 -4.640 -3.158 1.00 85.25 70 SER A C 1
ATOM 532 O O . SER A 1 70 ? -0.347 -5.534 -3.999 1.00 85.25 70 SER A O 1
ATOM 534 N N . LEU A 1 71 ? -1.291 -3.739 -3.047 1.00 83.81 71 LEU A N 1
ATOM 535 C CA . LEU A 1 71 ? -2.455 -3.708 -3.944 1.00 83.81 71 LEU A CA 1
ATOM 536 C C . LEU A 1 71 ? -2.056 -3.398 -5.389 1.00 83.81 71 LEU A C 1
ATOM 538 O O . LEU A 1 71 ? -2.528 -4.072 -6.297 1.00 83.81 71 LEU A O 1
ATOM 542 N N . LEU A 1 72 ? -1.144 -2.450 -5.601 1.00 82.06 72 LEU A N 1
ATOM 543 C CA . LEU A 1 72 ? -0.564 -2.150 -6.911 1.00 82.06 72 LEU A CA 1
ATOM 544 C C . LEU A 1 72 ? 0.039 -3.406 -7.556 1.00 82.06 72 LEU A C 1
ATOM 546 O O . LEU A 1 72 ? -0.174 -3.664 -8.735 1.00 82.06 72 LEU A O 1
ATOM 550 N N . LEU A 1 73 ? 0.731 -4.218 -6.755 1.00 74.88 73 LEU A N 1
ATOM 551 C CA . LEU A 1 73 ? 1.363 -5.460 -7.190 1.00 74.88 73 LEU A CA 1
ATOM 552 C C . LEU A 1 73 ? 0.423 -6.678 -7.258 1.00 74.88 73 LEU A C 1
ATOM 554 O O . LEU A 1 73 ? 0.835 -7.741 -7.707 1.00 74.88 73 LEU A O 1
ATOM 558 N N . THR A 1 74 ? -0.814 -6.610 -6.779 1.00 75.44 74 THR A N 1
ATOM 559 C CA . THR A 1 74 ? -1.673 -7.813 -6.717 1.00 75.44 74 THR A CA 1
ATOM 560 C C . THR A 1 74 ? -3.033 -7.627 -7.373 1.00 75.44 74 THR A C 1
ATOM 562 O O . THR A 1 74 ? -3.653 -8.610 -7.770 1.00 75.44 74 THR A O 1
ATOM 565 N N . GLU A 1 75 ? -3.479 -6.386 -7.557 1.00 76.94 75 GLU A N 1
ATOM 566 C CA . GLU A 1 75 ? -4.811 -6.036 -8.038 1.00 76.94 75 GLU A CA 1
ATOM 567 C C . GLU A 1 75 ? -4.713 -5.093 -9.254 1.00 76.94 75 GLU A C 1
ATOM 569 O O . GLU A 1 75 ? -4.818 -3.872 -9.108 1.00 76.94 75 GLU A O 1
ATOM 574 N N . PRO A 1 76 ? -4.567 -5.620 -10.486 1.00 69.12 76 PRO A N 1
ATOM 575 C CA . PRO A 1 76 ? -4.362 -4.799 -11.686 1.00 69.12 76 PRO A CA 1
ATOM 576 C C . PRO A 1 76 ? -5.511 -3.814 -11.951 1.00 69.12 76 PRO A C 1
ATOM 578 O O . PRO A 1 76 ? -5.286 -2.714 -12.444 1.00 69.12 76 PRO A O 1
ATOM 581 N N . ALA A 1 77 ? -6.744 -4.159 -11.562 1.00 74.19 77 ALA A N 1
ATOM 582 C CA . ALA A 1 77 ? -7.901 -3.267 -11.683 1.00 74.19 77 ALA A CA 1
ATOM 583 C C . ALA A 1 77 ? -7.814 -2.022 -10.778 1.00 74.19 77 ALA A C 1
ATOM 585 O O . ALA A 1 77 ? -8.472 -1.020 -11.046 1.00 74.19 77 ALA A O 1
ATOM 586 N N . GLN A 1 78 ? -7.027 -2.085 -9.700 1.00 75.88 78 GLN A N 1
ATOM 587 C CA . GLN A 1 78 ? -6.834 -0.988 -8.748 1.00 75.88 78 GLN A CA 1
ATOM 588 C C . GLN A 1 78 ? -5.448 -0.345 -8.869 1.00 75.88 78 GLN A C 1
ATOM 590 O O . GLN A 1 78 ? -5.233 0.717 -8.290 1.00 75.88 78 GLN A O 1
ATOM 595 N N . ALA A 1 79 ? -4.542 -0.940 -9.650 1.00 73.56 79 ALA A N 1
ATOM 596 C CA . ALA A 1 79 ? -3.149 -0.535 -9.784 1.00 73.56 79 ALA A CA 1
ATOM 597 C C . ALA A 1 79 ? -2.984 0.962 -10.078 1.00 73.56 79 ALA A C 1
ATOM 599 O O . ALA A 1 79 ? -2.364 1.674 -9.296 1.00 73.56 79 ALA A O 1
ATOM 600 N N . GLN A 1 80 ? -3.631 1.472 -11.126 1.00 76.81 80 GLN A N 1
ATOM 601 C CA . GLN A 1 80 ? -3.524 2.884 -11.520 1.00 76.81 80 GLN A CA 1
ATOM 602 C C . GLN A 1 80 ? -3.959 3.851 -10.408 1.00 76.81 80 GLN A C 1
ATOM 604 O O . GLN A 1 80 ? -3.303 4.857 -10.137 1.00 76.81 80 GLN A O 1
ATOM 609 N N . ARG A 1 81 ? -5.045 3.519 -9.702 1.00 83.62 81 ARG A N 1
ATOM 610 C CA . ARG A 1 81 ? -5.509 4.301 -8.552 1.00 83.62 81 ARG A CA 1
ATOM 611 C C . ARG A 1 81 ? -4.510 4.228 -7.398 1.00 83.62 81 ARG A C 1
ATOM 613 O O . ARG A 1 81 ? -4.165 5.263 -6.836 1.00 83.62 81 ARG A O 1
ATOM 620 N N . CYS A 1 82 ? -4.067 3.023 -7.042 1.00 85.00 82 CYS A N 1
ATOM 621 C CA . CYS A 1 82 ? -3.117 2.812 -5.956 1.00 85.00 82 CYS A CA 1
ATOM 622 C C . CYS A 1 82 ? -1.794 3.528 -6.223 1.00 85.00 82 CYS A C 1
ATOM 624 O O . CYS A 1 82 ? -1.251 4.111 -5.295 1.00 85.00 82 CYS A O 1
ATOM 626 N N . TYR A 1 83 ? -1.317 3.542 -7.469 1.00 83.31 83 TYR A N 1
ATOM 627 C CA . TYR A 1 83 ? -0.127 4.284 -7.872 1.00 83.31 83 TYR A CA 1
ATOM 628 C C . TYR A 1 83 ? -0.298 5.790 -7.659 1.00 83.31 83 TYR A C 1
ATOM 630 O O . TYR A 1 83 ? 0.490 6.408 -6.947 1.00 83.31 83 TYR A O 1
ATOM 638 N N . ARG A 1 84 ? -1.379 6.371 -8.190 1.00 84.62 84 ARG A N 1
ATOM 639 C CA . ARG A 1 84 ? -1.693 7.792 -8.004 1.00 84.62 84 ARG A CA 1
ATOM 640 C C . ARG A 1 84 ? -1.777 8.167 -6.523 1.00 84.62 84 ARG A C 1
ATOM 642 O O . ARG A 1 84 ? -1.189 9.161 -6.104 1.00 84.62 84 ARG A O 1
ATOM 649 N N . ASP A 1 85 ? -2.501 7.379 -5.730 1.00 87.88 85 ASP A N 1
ATOM 650 C CA . ASP A 1 85 ? -2.643 7.620 -4.293 1.00 87.88 85 ASP A CA 1
ATOM 651 C C . ASP A 1 85 ? -1.279 7.484 -3.579 1.00 87.88 85 ASP A C 1
ATOM 653 O O . ASP A 1 85 ? -0.965 8.286 -2.704 1.00 87.88 85 ASP A O 1
ATOM 657 N N . LEU A 1 86 ? -0.427 6.537 -3.984 1.00 87.12 86 LEU A N 1
ATOM 658 C CA . LEU A 1 86 ? 0.924 6.350 -3.443 1.00 87.12 86 LEU A CA 1
ATOM 659 C C . LEU A 1 86 ? 1.821 7.574 -3.699 1.00 87.12 86 LEU A C 1
ATOM 661 O O . LEU A 1 86 ? 2.450 8.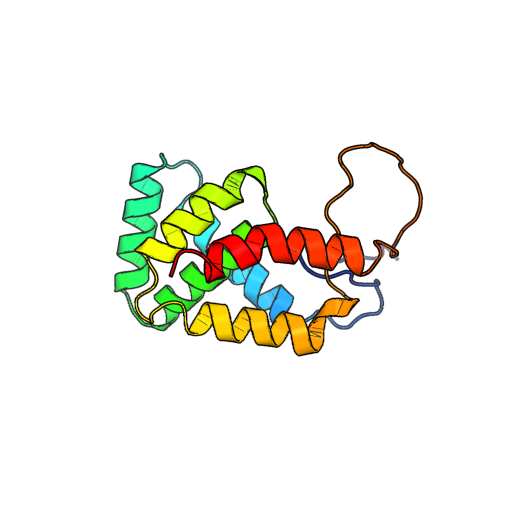067 -2.762 1.00 87.12 86 LEU A O 1
ATOM 665 N N . THR A 1 87 ? 1.824 8.106 -4.925 1.00 84.94 87 THR A N 1
ATOM 666 C CA . THR A 1 87 ? 2.595 9.306 -5.300 1.00 84.94 87 THR A CA 1
ATOM 667 C C . THR A 1 87 ? 2.125 10.551 -4.544 1.00 84.94 87 THR A C 1
ATOM 669 O O . THR A 1 87 ? 2.940 11.384 -4.157 1.00 84.94 87 THR A O 1
ATOM 672 N N . LEU A 1 88 ? 0.822 10.671 -4.270 1.00 85.88 88 LEU A N 1
ATOM 673 C CA . LEU A 1 88 ? 0.266 11.792 -3.503 1.00 85.88 88 LEU A CA 1
ATOM 674 C C . LEU A 1 88 ? 0.531 11.686 -1.992 1.00 85.88 88 LEU A C 1
ATOM 676 O O . LEU A 1 88 ? 0.665 12.705 -1.315 1.00 85.88 88 LEU A O 1
ATOM 680 N N . LEU A 1 89 ? 0.565 10.467 -1.447 1.00 87.50 89 LEU A N 1
ATOM 681 C CA . LEU A 1 89 ? 0.652 10.221 -0.003 1.00 87.50 89 LEU A CA 1
ATOM 682 C C . LEU A 1 89 ? 2.085 10.004 0.501 1.00 87.50 89 LEU A C 1
ATOM 684 O O . LEU A 1 89 ? 2.332 10.140 1.705 1.00 87.50 89 LEU A O 1
ATOM 688 N N . SER A 1 90 ? 3.031 9.651 -0.374 1.00 82.75 90 SER A N 1
ATOM 689 C CA . SER A 1 90 ? 4.429 9.445 0.007 1.00 82.75 90 SER A CA 1
ATOM 690 C C . SER A 1 90 ? 5.085 10.763 0.433 1.00 82.75 90 SER A C 1
ATOM 692 O O . SER A 1 90 ? 5.173 11.723 -0.324 1.00 82.75 90 SER A O 1
ATOM 694 N N . ARG A 1 91 ? 5.564 10.809 1.682 1.00 85.19 91 ARG A N 1
ATOM 695 C CA . ARG A 1 91 ? 6.239 11.977 2.281 1.00 85.19 91 ARG A CA 1
ATOM 696 C C . ARG A 1 91 ? 7.757 11.865 2.258 1.00 85.19 91 ARG A C 1
ATOM 698 O O . ARG A 1 91 ? 8.454 12.828 2.551 1.00 85.19 91 ARG A O 1
ATOM 705 N N . ASP A 1 92 ? 8.252 10.676 1.956 1.00 82.25 92 ASP A N 1
ATOM 706 C CA . ASP A 1 92 ? 9.654 10.284 1.970 1.00 82.25 92 ASP A CA 1
ATOM 707 C C . ASP A 1 92 ? 10.235 10.167 0.553 1.00 82.25 92 ASP A C 1
ATOM 709 O O . ASP A 1 92 ? 11.279 9.547 0.367 1.00 82.25 92 ASP A O 1
ATOM 713 N N . GLY A 1 93 ? 9.550 10.724 -0.454 1.00 78.19 93 GLY A N 1
ATOM 714 C CA . GLY A 1 93 ? 9.980 10.655 -1.852 1.00 78.19 93 GLY A CA 1
ATOM 715 C C . GLY A 1 93 ? 10.055 9.221 -2.377 1.00 78.19 93 GLY A C 1
ATOM 716 O O . GLY A 1 93 ? 10.972 8.887 -3.118 1.00 78.19 93 GLY A O 1
ATOM 717 N N . MET A 1 94 ? 9.128 8.360 -1.949 1.00 81.25 94 MET A N 1
ATOM 718 C CA . MET A 1 94 ? 9.033 6.940 -2.315 1.00 81.25 94 MET A CA 1
ATOM 719 C C . MET A 1 94 ? 10.197 6.069 -1.815 1.00 81.25 94 MET A C 1
ATOM 721 O O . MET A 1 94 ? 10.309 4.908 -2.210 1.00 81.25 94 MET A O 1
ATOM 725 N N . SER A 1 95 ? 11.039 6.581 -0.911 1.00 82.94 95 SER A N 1
ATOM 726 C CA . SER A 1 95 ? 12.220 5.881 -0.388 1.00 82.94 95 SER A CA 1
ATOM 727 C C . SER A 1 95 ? 11.889 4.496 0.182 1.00 82.94 95 SER A C 1
ATOM 729 O O . SER A 1 95 ? 12.532 3.500 -0.163 1.00 82.94 95 SER A O 1
ATOM 731 N N . ILE A 1 96 ? 10.826 4.390 0.985 1.00 85.12 96 ILE A N 1
ATOM 732 C CA . ILE A 1 96 ? 10.398 3.117 1.569 1.00 85.12 96 ILE A CA 1
ATOM 733 C C . ILE A 1 96 ? 9.932 2.099 0.524 1.00 85.12 96 ILE A C 1
ATOM 735 O O . ILE A 1 96 ? 10.170 0.896 0.665 1.00 85.12 96 ILE A O 1
ATOM 739 N N . ILE A 1 97 ? 9.303 2.582 -0.546 1.00 83.38 97 ILE A N 1
ATOM 740 C CA . ILE A 1 97 ? 8.816 1.757 -1.648 1.00 83.38 97 ILE A CA 1
ATOM 741 C C . ILE A 1 97 ? 9.994 1.246 -2.470 1.00 83.38 97 ILE A C 1
ATOM 743 O O . ILE A 1 97 ? 10.081 0.046 -2.721 1.00 83.38 97 ILE A O 1
ATOM 747 N N . LEU A 1 98 ? 10.957 2.112 -2.790 1.00 80.19 98 LEU A N 1
ATOM 748 C CA . LEU A 1 98 ? 12.189 1.739 -3.488 1.00 80.19 98 LEU A CA 1
ATOM 749 C C . LEU A 1 98 ? 12.993 0.692 -2.713 1.00 80.19 98 LEU A C 1
ATOM 751 O O . LEU A 1 98 ? 13.438 -0.306 -3.283 1.00 80.19 98 LEU A O 1
ATOM 755 N N . LEU A 1 99 ? 13.135 0.871 -1.398 1.00 84.00 99 LEU A N 1
ATOM 756 C CA . LEU A 1 99 ? 13.799 -0.109 -0.543 1.00 84.00 99 LEU A CA 1
ATOM 757 C C . LEU A 1 99 ? 13.075 -1.458 -0.578 1.00 84.00 99 LEU A C 1
ATOM 759 O O . LEU A 1 99 ? 13.718 -2.508 -0.628 1.00 84.00 99 LEU A O 1
ATOM 763 N N . LYS A 1 100 ? 11.738 -1.443 -0.594 1.00 81.50 100 LYS A N 1
ATOM 764 C CA . LYS A 1 100 ? 10.953 -2.671 -0.624 1.00 81.50 100 LYS A CA 1
ATOM 765 C C . LYS A 1 100 ? 10.991 -3.378 -1.977 1.00 81.50 100 LYS A C 1
ATOM 767 O O . LYS A 1 100 ? 11.106 -4.601 -2.001 1.00 81.50 100 LYS A O 1
ATOM 772 N N . ILE A 1 101 ? 10.971 -2.626 -3.076 1.00 78.69 101 ILE A N 1
ATOM 773 C CA . ILE A 1 101 ? 11.201 -3.141 -4.431 1.00 78.69 101 ILE A CA 1
ATOM 774 C C . ILE A 1 101 ? 12.564 -3.832 -4.486 1.00 78.69 101 ILE A C 1
ATOM 776 O O . ILE A 1 101 ? 12.639 -4.994 -4.876 1.00 78.69 101 ILE A O 1
ATOM 780 N N . ASN A 1 102 ? 13.622 -3.169 -4.013 1.00 78.69 102 ASN A N 1
ATOM 781 C CA . ASN A 1 102 ? 14.964 -3.749 -3.980 1.00 78.69 102 ASN A CA 1
ATOM 782 C C . ASN A 1 102 ? 15.014 -5.037 -3.149 1.00 78.69 102 ASN A C 1
ATOM 784 O O . ASN A 1 102 ? 15.606 -6.020 -3.586 1.00 78.69 102 ASN A O 1
ATOM 788 N N . GLN A 1 103 ? 14.351 -5.072 -1.989 1.00 78.19 103 GLN A N 1
ATOM 789 C CA . GLN A 1 103 ? 14.267 -6.289 -1.181 1.00 78.19 103 GLN A CA 1
ATOM 790 C C . GLN A 1 103 ? 13.559 -7.429 -1.931 1.00 78.19 103 GLN A C 1
ATOM 792 O O . GLN A 1 103 ? 14.047 -8.557 -1.944 1.00 78.19 103 GLN A O 1
ATOM 797 N N . ILE A 1 104 ? 12.433 -7.147 -2.591 1.00 73.81 104 ILE A N 1
ATOM 798 C CA . ILE A 1 104 ? 11.689 -8.142 -3.374 1.00 73.81 104 ILE A CA 1
ATOM 799 C C . ILE A 1 104 ? 12.541 -8.665 -4.540 1.00 73.81 104 ILE A C 1
ATOM 801 O O . ILE A 1 104 ? 12.606 -9.878 -4.745 1.00 73.81 104 ILE A O 1
ATOM 805 N N . LEU A 1 105 ? 13.228 -7.779 -5.267 1.00 69.44 105 LEU A N 1
ATOM 806 C CA . LEU A 1 105 ? 14.097 -8.141 -6.390 1.00 69.44 105 LEU A CA 1
ATOM 807 C C . LEU A 1 105 ? 15.306 -8.978 -5.951 1.00 69.44 105 LEU A C 1
ATOM 809 O O . LEU A 1 105 ? 15.676 -9.929 -6.634 1.00 69.44 105 LEU A O 1
ATOM 813 N N . MET A 1 106 ? 15.906 -8.658 -4.807 1.00 71.62 106 MET A N 1
ATOM 814 C CA . MET A 1 106 ? 17.091 -9.366 -4.317 1.00 71.62 106 MET A CA 1
ATOM 815 C C . MET A 1 106 ? 16.744 -10.709 -3.667 1.00 71.62 10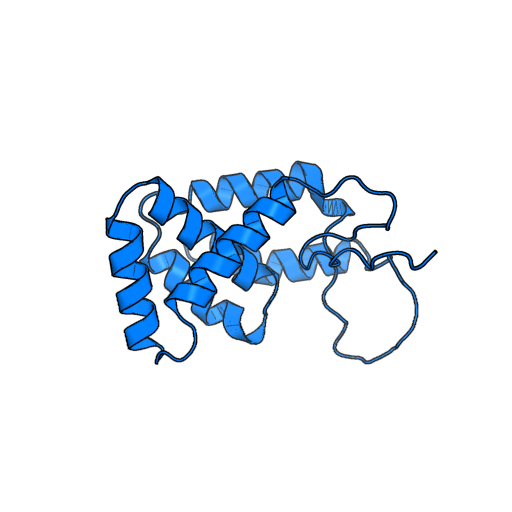6 MET A C 1
ATOM 817 O O . MET A 1 106 ? 17.455 -11.691 -3.864 1.00 71.62 106 MET A O 1
ATOM 821 N N . GLU A 1 107 ? 15.659 -10.774 -2.890 1.00 72.25 107 GLU A N 1
ATOM 822 C CA . GLU A 1 107 ? 15.391 -11.918 -2.007 1.00 72.25 107 GLU A CA 1
ATOM 823 C C . GLU A 1 107 ? 14.261 -12.828 -2.499 1.00 72.25 107 GLU A C 1
ATOM 825 O O . GLU A 1 107 ? 14.245 -14.019 -2.182 1.00 72.25 107 GLU A O 1
ATOM 830 N N . LYS A 1 108 ? 13.282 -12.285 -3.233 1.00 67.44 108 LYS A N 1
ATOM 831 C CA . LYS A 1 108 ? 12.002 -12.965 -3.510 1.00 67.44 108 LYS A CA 1
ATOM 832 C C . LYS A 1 108 ? 11.666 -13.087 -4.989 1.00 67.44 108 LYS A C 1
ATOM 834 O O . LYS A 1 108 ? 10.656 -13.701 -5.324 1.00 67.44 108 LYS A O 1
ATOM 839 N N . PHE A 1 109 ? 12.520 -12.585 -5.873 1.00 65.94 109 PHE A N 1
ATOM 840 C CA . PHE A 1 109 ? 12.273 -12.518 -7.310 1.00 65.94 109 PHE A CA 1
ATOM 841 C C . PHE A 1 109 ? 11.845 -13.858 -7.932 1.00 65.94 109 PHE A C 1
ATOM 843 O O . PHE A 1 109 ? 10.849 -13.936 -8.652 1.00 65.94 109 PHE A O 1
ATOM 850 N N . LEU A 1 110 ? 12.520 -14.953 -7.569 1.00 64.44 110 LEU A N 1
ATOM 851 C CA . LEU A 1 110 ? 12.177 -16.294 -8.059 1.00 64.44 110 LEU A CA 1
ATOM 852 C C . LEU A 1 110 ? 10.814 -16.787 -7.546 1.00 64.44 110 LEU A C 1
ATOM 854 O O . LEU A 1 110 ? 10.138 -17.554 -8.236 1.00 64.44 110 LEU A O 1
ATOM 858 N N . LYS A 1 111 ? 10.387 -16.318 -6.368 1.00 65.44 111 LYS A N 1
ATOM 859 C CA . LYS A 1 111 ? 9.137 -16.708 -5.711 1.00 65.44 111 LYS A CA 1
ATOM 860 C C . LYS A 1 111 ? 7.948 -15.826 -6.083 1.00 65.44 111 LYS A C 1
ATOM 862 O O . LYS A 1 111 ? 6.842 -16.218 -5.761 1.00 65.44 111 LYS A O 1
ATOM 867 N N . LEU A 1 112 ? 8.107 -14.697 -6.771 1.00 65.94 112 LEU A N 1
ATOM 868 C CA . LEU A 1 112 ? 6.959 -13.854 -7.142 1.00 65.94 112 LEU A CA 1
ATOM 869 C C . LEU A 1 112 ? 5.912 -14.631 -7.955 1.00 65.94 112 LEU A C 1
ATOM 871 O O . LEU A 1 112 ? 6.272 -15.415 -8.841 1.00 65.94 112 LEU A O 1
ATOM 875 N N . GLN A 1 113 ? 4.627 -14.439 -7.650 1.00 64.50 113 GLN A N 1
ATOM 876 C CA . GLN A 1 113 ? 3.547 -15.002 -8.461 1.00 64.50 113 GLN A CA 1
ATOM 877 C C . GLN A 1 113 ? 3.536 -14.343 -9.840 1.00 64.50 113 GLN A C 1
ATOM 879 O O . GLN A 1 113 ? 3.790 -13.151 -9.982 1.00 64.50 113 GLN A O 1
ATOM 884 N N . THR A 1 114 ? 3.264 -15.140 -10.871 1.00 60.19 114 THR A N 1
ATOM 885 C CA . THR A 1 114 ? 2.883 -14.591 -12.176 1.00 60.19 114 THR A CA 1
ATOM 886 C C . THR A 1 114 ? 1.380 -14.332 -12.153 1.00 60.19 114 THR A C 1
ATOM 888 O O . THR A 1 114 ? 0.647 -15.181 -11.634 1.00 60.19 114 THR A O 1
ATOM 891 N N . PRO A 1 115 ? 0.896 -13.197 -12.690 1.00 52.62 115 PRO A N 1
ATOM 892 C CA . PRO A 1 115 ? -0.535 -13.018 -12.873 1.00 52.62 115 PRO A CA 1
ATOM 893 C C . PRO A 1 115 ? -1.070 -14.133 -13.787 1.00 52.62 115 PRO A C 1
ATOM 895 O O . PRO A 1 115 ? -0.357 -14.573 -14.698 1.00 52.62 115 PRO A O 1
ATOM 898 N N . PRO A 1 116 ? -2.305 -14.615 -13.565 1.00 47.78 116 PRO A N 1
ATOM 899 C CA . PRO A 1 116 ? -2.923 -15.568 -14.472 1.00 47.78 116 PRO A CA 1
ATOM 900 C C . PRO A 1 116 ? -2.994 -14.935 -15.865 1.00 47.78 116 PRO A C 1
ATOM 902 O O . PRO A 1 116 ? -3.579 -13.869 -16.051 1.00 47.78 116 PRO A O 1
ATOM 905 N N . ASN A 1 117 ? -2.344 -15.583 -16.829 1.00 46.69 117 ASN A N 1
ATOM 906 C CA . ASN A 1 117 ? -2.331 -15.177 -18.228 1.00 46.69 117 ASN A CA 1
ATOM 907 C C . ASN A 1 117 ? -3.795 -15.004 -18.705 1.00 46.69 117 ASN A 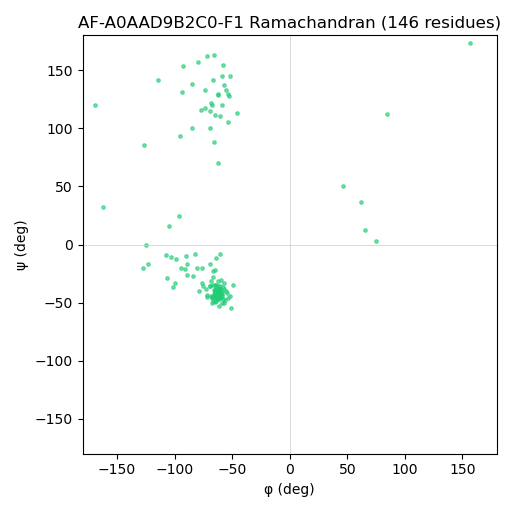C 1
ATOM 909 O O . ASN A 1 117 ? -4.585 -15.932 -18.515 1.00 46.69 117 ASN A O 1
ATOM 913 N N . PRO A 1 118 ? -4.205 -13.867 -19.303 1.00 42.84 118 PRO A N 1
ATOM 914 C CA . PRO A 1 118 ? -5.595 -13.656 -19.734 1.00 42.84 118 PRO A CA 1
ATOM 915 C C . PRO A 1 118 ? -6.051 -14.634 -20.833 1.00 42.84 118 PRO A C 1
ATOM 917 O O . PRO A 1 118 ? -7.244 -14.745 -21.114 1.00 42.84 118 PRO A O 1
ATOM 920 N N . ALA A 1 119 ? -5.126 -15.387 -21.432 1.00 42.56 119 ALA A N 1
ATOM 921 C CA . ALA A 1 119 ? -5.434 -16.555 -22.243 1.00 42.56 119 ALA A CA 1
ATOM 922 C C . ALA A 1 119 ? -5.595 -17.778 -21.326 1.00 42.56 119 ALA A C 1
ATOM 924 O O . ALA A 1 119 ? -4.606 -18.355 -20.882 1.00 42.56 119 ALA A O 1
ATOM 925 N N . GLY A 1 120 ? -6.843 -18.150 -21.025 1.00 43.66 120 GLY A N 1
ATOM 926 C CA . GLY A 1 120 ? -7.221 -19.242 -20.124 1.00 43.66 120 GLY A CA 1
ATOM 927 C C . GLY A 1 120 ? -6.758 -20.638 -20.552 1.00 43.66 120 GLY A C 1
ATOM 928 O O . GLY A 1 120 ? -7.576 -21.490 -20.890 1.00 43.66 120 GLY A O 1
ATOM 929 N N . VAL 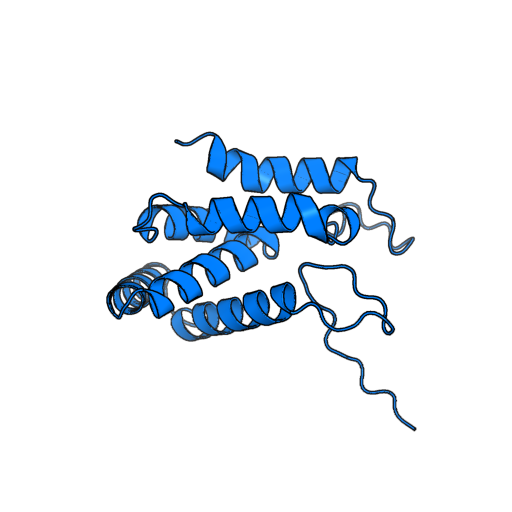A 1 121 ? -5.458 -20.904 -20.477 1.00 41.88 121 VAL A N 1
ATOM 930 C CA . VAL A 1 121 ? -4.909 -22.257 -20.501 1.00 41.88 121 VAL A CA 1
ATOM 931 C C . VAL A 1 121 ? -4.719 -22.672 -19.049 1.00 41.88 121 VAL A C 1
ATOM 933 O O . VAL A 1 121 ? -3.735 -22.340 -18.395 1.00 41.88 121 VAL A O 1
ATOM 936 N N . ALA A 1 122 ? -5.736 -23.346 -18.514 1.00 44.78 122 ALA A N 1
ATOM 937 C CA . ALA A 1 122 ? -5.644 -24.066 -17.256 1.00 44.78 122 ALA A CA 1
ATOM 938 C C . ALA A 1 122 ? -4.652 -25.221 -17.448 1.00 44.78 122 ALA A C 1
ATOM 940 O O . ALA A 1 122 ? -5.021 -26.316 -17.863 1.00 44.78 122 ALA A O 1
ATOM 941 N N . GLY A 1 123 ? -3.376 -24.950 -17.213 1.00 42.09 123 GLY A N 1
ATOM 942 C CA . GLY A 1 123 ? -2.318 -25.927 -17.372 1.00 42.09 123 GLY A CA 1
ATOM 943 C C . GLY A 1 123 ? -1.029 -25.398 -16.778 1.00 42.09 123 GLY A C 1
ATOM 944 O O . GLY A 1 123 ? -0.519 -24.377 -17.213 1.00 42.09 123 GLY A O 1
ATOM 945 N N . GLU A 1 124 ? -0.533 -26.147 -15.802 1.00 34.34 124 GLU A N 1
ATOM 946 C CA . GLU A 1 124 ? 0.831 -26.109 -15.278 1.00 34.34 124 GLU A CA 1
ATOM 947 C C . GLU A 1 124 ? 1.115 -25.055 -14.200 1.00 34.34 124 GLU A C 1
ATOM 949 O O . GLU A 1 124 ? 1.074 -23.838 -14.368 1.00 34.34 124 GLU A O 1
ATOM 954 N N . GLY A 1 125 ? 1.370 -25.592 -13.007 1.00 37.81 125 GLY A N 1
ATOM 955 C CA . GLY A 1 125 ? 1.762 -24.825 -11.847 1.00 37.81 125 GLY A CA 1
ATOM 956 C C . GLY A 1 125 ? 3.181 -24.287 -11.962 1.00 37.81 125 GLY A C 1
ATOM 957 O O . GLY A 1 125 ? 4.000 -24.782 -12.725 1.00 37.81 125 GLY A O 1
ATOM 958 N N . ALA A 1 126 ? 3.455 -23.294 -11.116 1.00 39.72 126 ALA A N 1
ATOM 959 C CA . ALA A 1 126 ? 4.791 -22.945 -10.641 1.00 39.72 126 ALA A CA 1
ATOM 960 C C . ALA A 1 126 ? 5.874 -22.875 -11.736 1.00 39.72 126 ALA A C 1
ATOM 962 O O . ALA A 1 126 ? 6.940 -23.461 -11.601 1.00 39.72 126 ALA A O 1
ATOM 963 N N . GLY A 1 127 ? 5.607 -22.144 -12.814 1.00 41.84 127 GLY A N 1
ATOM 964 C CA . GLY A 1 127 ? 6.557 -22.039 -13.920 1.00 41.84 127 GLY A CA 1
ATOM 965 C C . GLY A 1 127 ? 6.293 -20.857 -14.835 1.00 41.84 127 GLY A C 1
ATOM 966 O O . GLY A 1 127 ? 6.523 -20.953 -16.029 1.00 41.84 127 GLY A O 1
ATOM 967 N N . GLY A 1 128 ? 5.770 -19.745 -14.313 1.00 48.81 128 GLY A N 1
ATOM 968 C CA . GLY A 1 128 ? 5.775 -18.506 -15.083 1.00 48.81 128 GLY A CA 1
ATOM 969 C C . GLY A 1 128 ? 7.223 -18.075 -15.303 1.00 48.81 128 GLY A C 1
ATOM 970 O O . GLY A 1 128 ? 7.906 -17.756 -14.324 1.00 48.81 128 GLY A O 1
ATOM 971 N N . ASP A 1 129 ? 7.687 -18.132 -16.552 1.00 47.12 129 ASP A N 1
ATOM 972 C CA . ASP A 1 129 ? 9.065 -17.823 -16.930 1.00 47.12 129 ASP A CA 1
ATOM 973 C C . ASP A 1 129 ? 9.494 -16.458 -16.380 1.00 47.12 129 ASP A C 1
ATOM 975 O O . ASP A 1 129 ? 8.699 -15.514 -16.291 1.00 47.12 129 ASP A O 1
ATOM 979 N N . ILE A 1 130 ? 10.771 -16.352 -16.007 1.00 50.47 130 ILE A N 1
ATOM 980 C CA . ILE A 1 130 ? 11.374 -15.153 -15.400 1.00 50.47 130 ILE A CA 1
ATOM 981 C C . ILE A 1 130 ? 11.041 -13.889 -16.211 1.00 50.47 130 ILE A C 1
ATOM 983 O O . ILE A 1 130 ? 10.791 -12.831 -15.637 1.00 50.47 130 ILE A O 1
ATOM 987 N N . SER A 1 131 ? 10.953 -14.016 -17.536 1.00 43.72 131 SER A N 1
ATOM 988 C CA . SER A 1 131 ? 10.578 -12.951 -18.468 1.00 43.72 131 SER A CA 1
ATOM 989 C C . SER A 1 131 ? 9.173 -12.385 -18.245 1.00 43.72 131 SER A C 1
ATOM 991 O O . SER A 1 131 ? 9.000 -11.178 -18.352 1.00 43.72 131 SER A O 1
ATOM 993 N N . SER A 1 132 ? 8.174 -13.200 -17.898 1.00 51.28 132 SER A N 1
ATOM 994 C CA . SER A 1 132 ? 6.805 -12.720 -17.648 1.00 51.28 132 SER A CA 1
ATOM 995 C C . SER A 1 132 ? 6.688 -12.013 -16.299 1.00 51.28 132 SER A C 1
ATOM 997 O O . SER A 1 132 ? 5.985 -11.012 -16.190 1.00 51.28 132 SER A O 1
ATOM 999 N N . LYS A 1 133 ? 7.422 -12.492 -15.283 1.00 52.62 133 LYS A N 1
ATOM 1000 C CA . LYS A 1 133 ? 7.546 -11.801 -13.988 1.00 52.62 133 LYS A CA 1
ATOM 1001 C C . LYS A 1 133 ? 8.266 -10.469 -14.153 1.00 52.62 133 LYS A C 1
ATOM 1003 O O . LYS A 1 133 ? 7.807 -9.465 -13.626 1.00 52.62 133 LYS A O 1
ATOM 1008 N N . ASN A 1 134 ? 9.356 -10.468 -14.922 1.00 49.16 134 ASN A N 1
ATOM 1009 C CA . ASN A 1 134 ? 10.098 -9.267 -15.280 1.00 49.16 134 ASN A CA 1
ATOM 1010 C C . ASN A 1 134 ? 9.240 -8.282 -16.058 1.00 49.16 134 ASN A C 1
ATOM 1012 O O . ASN A 1 134 ? 9.274 -7.113 -15.718 1.00 49.16 134 ASN A O 1
ATOM 1016 N N . LEU A 1 135 ? 8.465 -8.730 -17.049 1.00 56.44 135 LEU A N 1
ATOM 1017 C CA . LEU A 1 135 ? 7.611 -7.850 -17.841 1.00 56.44 135 LEU A CA 1
ATOM 1018 C C . LEU A 1 135 ? 6.531 -7.210 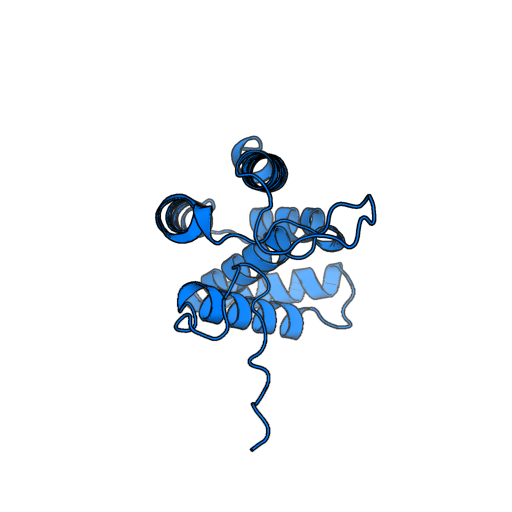-16.969 1.00 56.44 135 LEU A C 1
ATOM 1020 O O . LEU A 1 135 ? 6.410 -5.994 -16.957 1.00 56.44 135 LEU A O 1
ATOM 1024 N N . TRP A 1 136 ? 5.829 -8.006 -16.165 1.00 63.16 136 TRP A N 1
ATOM 1025 C CA . TRP A 1 136 ? 4.774 -7.505 -15.289 1.00 63.16 136 TRP A CA 1
ATOM 1026 C C . TRP A 1 136 ? 5.312 -6.582 -14.180 1.00 63.16 136 TRP A C 1
ATOM 1028 O O . TRP A 1 136 ? 4.740 -5.520 -13.931 1.00 63.16 136 TRP A O 1
ATOM 1038 N N . LEU A 1 137 ? 6.442 -6.934 -13.552 1.00 60.00 137 LEU A N 1
ATOM 1039 C CA . LEU A 1 137 ? 7.140 -6.029 -12.634 1.00 60.00 137 LEU A CA 1
ATOM 1040 C C . LEU A 1 137 ? 7.589 -4.780 -13.372 1.00 60.00 137 LEU A C 1
ATOM 1042 O O . LEU A 1 137 ? 7.440 -3.696 -12.844 1.00 60.00 137 LEU A O 1
ATOM 1046 N N . SER A 1 138 ? 8.127 -4.905 -14.580 1.00 55.41 138 SER A N 1
ATOM 1047 C CA . SER A 1 138 ? 8.597 -3.760 -15.343 1.00 55.41 138 SER A CA 1
ATOM 1048 C C . SER A 1 138 ? 7.443 -2.845 -15.743 1.00 55.41 138 SER A C 1
ATOM 1050 O O . SER A 1 138 ? 7.571 -1.651 -15.582 1.00 55.41 138 SER A O 1
ATOM 1052 N N . GLU A 1 139 ? 6.276 -3.349 -16.132 1.00 61.75 139 GLU A N 1
ATOM 1053 C CA . GLU A 1 139 ? 5.114 -2.506 -16.435 1.00 61.75 139 GLU A CA 1
ATOM 1054 C C . GLU A 1 139 ? 4.607 -1.780 -15.181 1.00 61.75 139 GLU A C 1
ATOM 1056 O O . GLU A 1 139 ? 4.395 -0.575 -15.215 1.00 61.75 139 GLU A O 1
ATOM 1061 N N . ASN A 1 140 ? 4.492 -2.472 -14.043 1.00 63.50 140 ASN A N 1
ATOM 1062 C CA . ASN A 1 140 ? 3.924 -1.876 -12.827 1.00 63.50 140 ASN A CA 1
ATOM 1063 C C . ASN A 1 140 ? 4.940 -1.072 -11.998 1.00 63.50 140 ASN A C 1
ATOM 1065 O O . ASN A 1 140 ? 4.552 -0.167 -11.270 1.00 63.50 140 ASN A O 1
ATOM 1069 N N . VAL A 1 141 ? 6.232 -1.401 -12.072 1.00 63.00 141 VAL A N 1
ATOM 1070 C CA . VAL A 1 141 ? 7.321 -0.756 -11.318 1.00 63.00 141 VAL A CA 1
ATOM 1071 C C . VAL A 1 141 ? 8.074 0.262 -12.173 1.00 63.00 141 VAL A C 1
ATOM 1073 O O . VAL A 1 141 ? 8.504 1.274 -11.628 1.00 63.00 141 VAL A O 1
ATOM 1076 N N . LEU A 1 142 ? 8.228 0.068 -13.491 1.00 56.47 142 LEU A N 1
ATOM 1077 C CA . LEU A 1 142 ? 8.808 1.121 -14.335 1.00 56.47 142 LEU A CA 1
ATOM 1078 C C . LEU A 1 142 ? 7.869 2.316 -14.452 1.00 56.47 142 LEU A C 1
ATOM 1080 O O . LEU A 1 142 ? 8.388 3.419 -14.504 1.00 56.47 142 LEU A O 1
ATOM 1084 N N . GLU A 1 143 ? 6.540 2.154 -14.412 1.00 55.81 143 GLU A N 1
ATOM 1085 C CA . GLU A 1 143 ? 5.642 3.319 -14.301 1.00 55.81 143 GLU A CA 1
ATOM 1086 C C . GLU A 1 143 ? 5.938 4.147 -13.039 1.00 55.81 143 GLU A C 1
ATOM 1088 O O . GLU A 1 143 ? 5.948 5.372 -13.105 1.00 55.81 143 GLU A O 1
ATOM 1093 N N . ILE A 1 144 ? 6.298 3.495 -11.923 1.00 58.34 144 ILE A N 1
ATOM 1094 C CA . ILE A 1 144 ? 6.708 4.168 -10.677 1.00 58.34 144 ILE A CA 1
ATOM 1095 C C . ILE A 1 144 ? 8.061 4.881 -10.818 1.00 58.34 144 ILE A C 1
ATOM 1097 O O . ILE A 1 144 ? 8.290 5.915 -10.194 1.00 58.34 144 ILE A O 1
ATOM 1101 N N . LEU A 1 145 ? 8.989 4.299 -11.581 1.00 49.81 145 LEU A N 1
ATOM 1102 C CA . LEU A 1 145 ? 10.367 4.784 -11.705 1.00 49.81 145 LEU A CA 1
ATOM 1103 C C . LEU A 1 145 ? 10.563 5.805 -12.836 1.00 49.81 145 LEU A C 1
ATOM 1105 O O . LEU A 1 145 ? 11.508 6.586 -12.767 1.00 49.81 145 LEU A O 1
ATOM 1109 N N . LEU A 1 146 ? 9.731 5.773 -13.881 1.00 54.44 146 LEU A N 1
ATOM 1110 C CA . LEU A 1 146 ? 9.873 6.602 -15.084 1.00 54.44 146 LEU A CA 1
ATOM 1111 C C . LEU A 1 146 ? 9.152 7.954 -14.991 1.00 54.44 146 LEU A C 1
ATOM 1113 O O . LEU A 1 146 ? 9.474 8.834 -15.781 1.00 54.44 146 LEU A O 1
ATOM 1117 N N . ASP A 1 147 ? 8.226 8.132 -14.044 1.00 51.31 147 ASP A N 1
ATOM 1118 C CA . ASP A 1 147 ? 7.466 9.382 -13.852 1.00 51.31 147 ASP A CA 1
ATOM 1119 C C . ASP A 1 147 ? 8.075 10.304 -12.762 1.00 51.31 147 ASP A C 1
ATOM 1121 O O . ASP A 1 147 ? 7.366 11.093 -12.138 1.00 51.31 147 ASP A O 1
ATOM 1125 N N . GLN A 1 148 ? 9.388 10.176 -12.499 1.00 48.28 148 GLN A N 1
ATOM 1126 C CA . GLN A 1 148 ? 10.167 11.037 -11.584 1.00 48.28 148 GLN A CA 1
ATOM 1127 C C . GLN A 1 148 ? 10.678 12.313 -12.262 1.00 48.28 148 GLN A C 1
ATOM 1129 O O . GLN A 1 148 ? 11.250 12.210 -13.373 1.00 48.28 148 GLN A O 1
#

Secondary structure (DSSP, 8-state):
---------SSB---TTSPPPHHHHHHHHHHHHHHHHHTT--HHHHHHHHHHHHTT-HHHHHHHHHHHHHHHHH-HHHHHHHHHHHHHH-SSTTHHHHHHHHHIIIIIGGGBPPPPPSS-----SS---HHHHHHHHHHHHHHHHH--

Foldseek 3Di:
DDDPPDPQQQWFADDPPDDPDPLSVLLVVLLVVLCVQQPPDDLVSSLVSLLVQLVPDPVSLLSPLSNLLSCLRRPVVCNVVSLVSNCVSDPPNCVSVVVVLVCCVVPPLLGTDQPPDPPPPPDDPRPPDSVRSCVSCCVSVVVNVVVD